Protein AF-A0A9D8RPY0-F1 (afdb_monomer_lite)

Secondary structure (DSSP, 8-state):
-PPPPTTTTPPPPHHHHHHHHHHHHHHH-SS-----EEEEEEE-TTS-EEEEEE-SS-EEEEEE-HHHHHHHGGG--

Foldseek 3Di:
DPPPDPQPPHDDDPVRVVVVVVVVCCVPPPPDDDAADWAPWDQDPQQKTWIWGDDPPDIDIDIDDNVNCVVPVPPPD

Sequence (77 aa):
MEPEAPFRGQVFSVTAITMAIKQMMEGVFRGVFVEGEVSNLRTAASGHVYFDLKDREALLSGVMFKWDARKYALHLQ

pLDDT: mean 88.73, std 11.48, range [49.25, 98.0]

Radius of gyration: 17.03 Å; chains: 1; bounding box: 47×21×43 Å

Structure (mmCIF, N/CA/C/O backbone):
data_AF-A0A9D8RPY0-F1
#
_entry.id   AF-A0A9D8RPY0-F1
#
loop_
_atom_site.group_PDB
_atom_site.id
_atom_site.type_symbol
_atom_site.label_atom_id
_atom_site.label_alt_id
_atom_site.label_comp_id
_atom_site.label_asym_id
_atom_site.label_entity_id
_atom_site.label_seq_id
_atom_site.pdbx_PDB_ins_code
_atom_site.Cartn_x
_atom_site.Cartn_y
_atom_site.Cartn_z
_atom_site.occupancy
_atom_si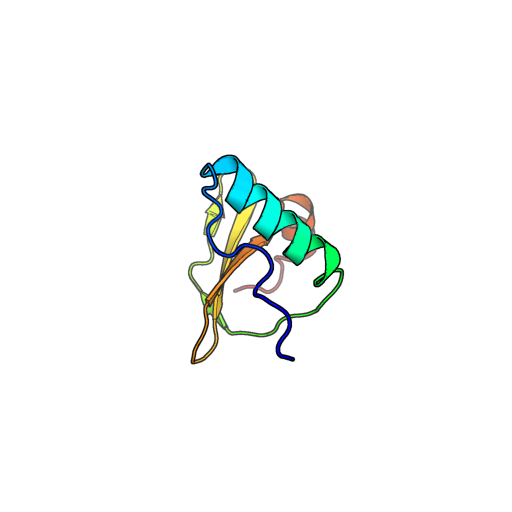te.B_iso_or_equiv
_atom_site.auth_seq_id
_atom_site.auth_comp_id
_atom_site.auth_asym_id
_atom_site.auth_atom_id
_atom_site.pdbx_PDB_model_num
ATOM 1 N N . MET A 1 1 ? -31.770 -7.356 16.257 1.00 60.91 1 MET A N 1
ATOM 2 C CA . MET A 1 1 ? -30.739 -6.624 17.014 1.00 60.91 1 MET A CA 1
ATOM 3 C C . MET A 1 1 ? -29.565 -6.499 16.070 1.00 60.91 1 MET A C 1
ATOM 5 O O . MET A 1 1 ? -29.038 -7.532 15.681 1.00 60.91 1 MET A O 1
ATOM 9 N N . GLU A 1 2 ? -29.269 -5.292 15.591 1.00 64.44 2 GLU A N 1
ATOM 10 C CA . GLU A 1 2 ? -28.044 -5.050 14.817 1.00 64.44 2 GLU A CA 1
ATOM 11 C C . GLU A 1 2 ? -26.856 -5.513 15.676 1.00 64.44 2 GLU A C 1
ATOM 13 O O . GLU A 1 2 ? -26.837 -5.180 16.867 1.00 64.44 2 GLU A O 1
ATOM 18 N N . PRO A 1 3 ? -25.914 -6.314 15.153 1.00 66.81 3 PRO A N 1
ATOM 19 C CA . PRO A 1 3 ? -24.718 -6.646 15.911 1.00 66.81 3 PRO A CA 1
ATOM 20 C C . PRO A 1 3 ? -23.997 -5.337 16.244 1.00 66.81 3 PRO A C 1
ATOM 22 O O . PRO A 1 3 ? -23.776 -4.503 15.365 1.00 66.81 3 PRO A O 1
ATOM 25 N N . GLU A 1 4 ? -23.669 -5.119 17.519 1.00 71.69 4 GLU A N 1
ATOM 26 C CA . GLU A 1 4 ? -22.877 -3.950 17.889 1.00 71.69 4 GLU A CA 1
ATOM 27 C C . GLU A 1 4 ? -21.566 -3.954 17.096 1.00 71.69 4 GLU A C 1
ATOM 29 O O . GLU A 1 4 ? -20.911 -4.990 16.956 1.00 71.69 4 GLU A O 1
ATOM 34 N N . ALA A 1 5 ? -21.197 -2.796 16.540 1.00 76.94 5 ALA A N 1
ATOM 35 C CA . ALA A 1 5 ? -19.990 -2.675 15.734 1.00 76.94 5 ALA A CA 1
ATOM 36 C C . ALA A 1 5 ? -18.767 -3.140 16.554 1.00 76.94 5 ALA A C 1
ATOM 38 O O . ALA A 1 5 ? -18.565 -2.619 17.656 1.00 76.94 5 ALA A O 1
ATOM 39 N N . PRO A 1 6 ? -17.929 -4.059 16.030 1.00 73.56 6 PRO A N 1
ATOM 40 C CA . PRO A 1 6 ? -16.991 -4.868 16.821 1.00 73.56 6 PRO A CA 1
ATOM 41 C C . PRO A 1 6 ? -15.878 -4.109 17.567 1.00 73.56 6 PRO A C 1
ATOM 43 O O . PRO A 1 6 ? -15.088 -4.730 18.266 1.00 73.56 6 PRO A O 1
ATOM 46 N N . PHE A 1 7 ? -15.815 -2.780 17.469 1.00 84.62 7 PHE A N 1
ATOM 47 C CA . PHE A 1 7 ? -14.749 -1.955 18.048 1.00 84.62 7 PHE A CA 1
ATOM 48 C C . PHE A 1 7 ? -15.259 -0.634 18.653 1.00 84.62 7 PHE A C 1
ATOM 50 O O . PHE A 1 7 ? -14.495 0.321 18.823 1.00 84.62 7 PHE A O 1
ATOM 57 N N . ARG A 1 8 ? -16.563 -0.521 18.941 1.00 87.44 8 ARG A N 1
ATOM 58 C CA . ARG A 1 8 ? -17.166 0.744 19.390 1.00 87.44 8 ARG A CA 1
ATOM 59 C C . ARG A 1 8 ? -16.563 1.203 20.727 1.00 87.44 8 ARG A C 1
ATOM 61 O O . ARG A 1 8 ? -16.647 0.502 21.726 1.00 87.44 8 ARG A O 1
ATOM 68 N N . GLY A 1 9 ? -15.974 2.401 20.744 1.00 90.31 9 GLY A N 1
ATOM 69 C CA . GLY A 1 9 ? -15.385 3.006 21.949 1.00 90.31 9 GLY A CA 1
ATOM 70 C C . GLY A 1 9 ? -13.972 2.527 22.309 1.00 90.31 9 GLY A C 1
ATOM 71 O O . GLY A 1 9 ? -13.434 2.963 23.324 1.00 90.31 9 GLY A O 1
ATOM 72 N N . GLN A 1 10 ? -13.347 1.671 21.495 1.00 92.62 10 GLN A N 1
ATOM 73 C CA . GLN A 1 10 ? -11.966 1.235 21.716 1.00 92.62 10 GLN A CA 1
ATOM 74 C C . GLN A 1 10 ? -10.955 2.265 21.190 1.00 92.62 10 GLN A C 1
ATOM 76 O O . GLN A 1 10 ? -11.072 2.755 20.067 1.00 92.62 10 GLN A O 1
ATOM 81 N N . VAL A 1 11 ? -9.922 2.557 21.983 1.00 95.06 11 VAL A N 1
ATOM 82 C CA . VAL A 1 11 ? -8.778 3.379 21.561 1.00 95.06 11 VAL A CA 1
ATOM 83 C C . VAL A 1 11 ? -7.649 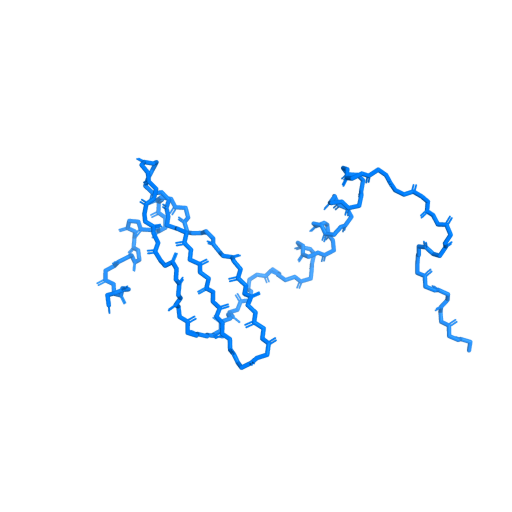2.457 21.111 1.00 95.06 11 VAL A C 1
ATOM 85 O O . VAL A 1 11 ? -7.110 1.694 21.911 1.00 95.06 11 VAL A O 1
ATOM 88 N N . PHE A 1 12 ? -7.274 2.539 19.836 1.00 96.25 12 PHE A N 1
ATOM 89 C CA . PHE A 1 12 ? -6.160 1.778 19.272 1.00 96.25 12 PHE A CA 1
ATOM 90 C C . PHE A 1 12 ? -4.898 2.633 19.166 1.00 96.25 12 PHE A C 1
ATOM 92 O O . PHE A 1 12 ? -4.957 3.814 18.825 1.00 96.25 12 PHE A O 1
ATOM 99 N N . SER A 1 13 ? -3.733 2.012 19.370 1.00 97.81 13 SER A N 1
ATOM 100 C CA . SER A 1 13 ? -2.488 2.562 18.831 1.00 97.81 13 SER A CA 1
ATOM 101 C C . SER A 1 13 ? -2.455 2.382 17.310 1.00 97.81 13 SER A C 1
ATOM 103 O O . SER A 1 13 ? -3.115 1.489 16.771 1.00 97.81 13 SER A O 1
ATOM 105 N N . VAL A 1 14 ? -1.637 3.178 16.613 1.00 97.75 14 VAL A N 1
ATOM 106 C CA . VAL A 1 14 ? -1.443 3.053 15.154 1.00 97.75 14 VAL A CA 1
ATOM 107 C C . VAL A 1 14 ? -1.029 1.628 14.772 1.00 97.75 14 VAL A C 1
ATOM 109 O O . VAL A 1 14 ? -1.577 1.048 13.837 1.00 97.75 14 VAL A O 1
ATOM 112 N N . THR A 1 15 ? -0.116 1.022 15.535 1.00 98.00 15 THR A N 1
ATOM 113 C CA . THR A 1 15 ? 0.317 -0.365 15.317 1.00 98.00 15 THR A CA 1
ATOM 114 C C . THR A 1 15 ?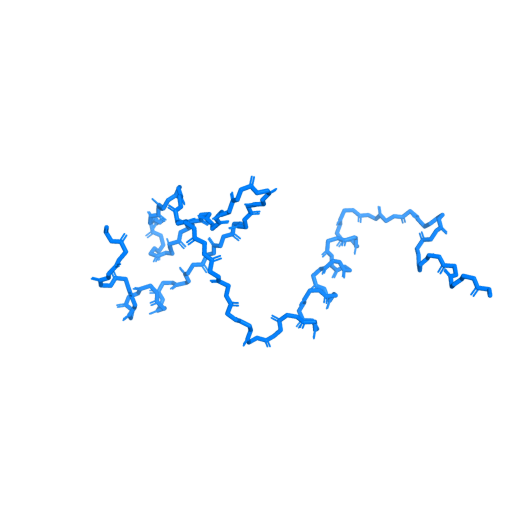 -0.840 -1.346 15.483 1.00 98.00 15 THR A C 1
ATOM 116 O O . THR A 1 15 ? -1.019 -2.221 14.639 1.00 98.00 15 THR A O 1
ATOM 119 N N . ALA A 1 16 ? -1.648 -1.190 16.537 1.00 96.44 16 ALA A N 1
ATOM 120 C CA . ALA A 1 16 ? -2.734 -2.115 16.837 1.00 96.44 16 ALA A CA 1
ATOM 121 C C . ALA A 1 16 ? -3.826 -2.088 15.756 1.00 96.44 16 ALA A C 1
ATOM 123 O O . ALA A 1 16 ? -4.221 -3.148 15.270 1.00 96.44 16 ALA A O 1
ATOM 124 N N . ILE A 1 17 ? -4.257 -0.899 15.315 1.00 95.81 17 ILE A N 1
ATOM 125 C CA . ILE A 1 17 ? -5.262 -0.803 14.246 1.00 95.81 17 ILE A CA 1
ATOM 126 C C . ILE A 1 17 ? -4.713 -1.307 12.907 1.00 95.81 17 ILE A C 1
ATOM 128 O O . ILE A 1 17 ? -5.406 -2.025 12.190 1.00 95.81 17 ILE A O 1
ATOM 132 N N . THR A 1 18 ? -3.445 -1.020 12.598 1.00 95.75 18 THR A N 1
ATOM 133 C CA . THR A 1 18 ? -2.804 -1.500 11.363 1.00 95.75 18 THR A CA 1
ATOM 134 C C . THR A 1 18 ? -2.742 -3.027 11.329 1.00 95.75 18 THR A C 1
ATOM 136 O O . THR A 1 18 ? -3.034 -3.637 10.301 1.00 95.75 18 THR A O 1
ATOM 139 N N . MET A 1 19 ? -2.409 -3.666 12.455 1.00 94.88 19 MET A N 1
ATOM 140 C CA . MET A 1 19 ? -2.406 -5.128 12.553 1.00 94.88 19 MET A CA 1
ATOM 141 C C . MET A 1 19 ? -3.814 -5.719 12.430 1.00 94.88 19 MET A C 1
ATOM 143 O O . MET A 1 19 ? -3.971 -6.724 11.739 1.00 94.88 19 MET A O 1
ATOM 147 N N . ALA A 1 20 ? -4.826 -5.099 13.044 1.00 92.88 20 ALA A N 1
ATOM 148 C CA . ALA A 1 20 ? -6.214 -5.554 12.941 1.00 92.88 20 ALA A CA 1
ATOM 149 C C . ALA A 1 20 ? -6.728 -5.497 11.492 1.00 92.88 20 ALA A C 1
ATOM 151 O O . ALA A 1 20 ? -7.283 -6.477 10.995 1.00 92.88 20 ALA A O 1
ATOM 152 N N . ILE A 1 21 ? -6.475 -4.387 10.785 1.00 92.88 21 ILE A N 1
ATOM 153 C CA . ILE A 1 21 ? -6.810 -4.242 9.359 1.00 92.88 21 ILE A CA 1
ATOM 154 C C . ILE A 1 21 ? -6.110 -5.329 8.540 1.00 92.88 21 ILE A C 1
ATOM 156 O O . ILE A 1 21 ? -6.761 -6.038 7.774 1.00 92.88 21 ILE A O 1
ATOM 160 N N . LYS A 1 22 ? -4.800 -5.510 8.747 1.00 91.12 22 LYS A N 1
ATOM 161 C CA . LYS A 1 22 ? -4.013 -6.524 8.039 1.00 91.12 22 LYS A CA 1
ATOM 162 C C . LYS A 1 22 ? -4.580 -7.933 8.238 1.00 91.12 22 LYS A C 1
ATOM 164 O O . LYS A 1 22 ? -4.778 -8.637 7.255 1.00 91.12 22 LYS A O 1
ATOM 169 N N . GLN A 1 23 ? -4.884 -8.326 9.476 1.00 90.69 23 GLN A N 1
ATOM 170 C CA . GLN A 1 23 ? -5.428 -9.655 9.779 1.00 90.69 23 GLN A CA 1
ATOM 171 C C . GLN A 1 23 ? -6.785 -9.898 9.112 1.00 90.69 23 GLN A C 1
ATOM 173 O O . GLN A 1 23 ? -7.005 -10.971 8.549 1.00 90.69 23 GLN A O 1
ATOM 178 N N . MET A 1 24 ? -7.680 -8.904 9.130 1.00 90.31 24 MET A N 1
ATOM 179 C CA . MET A 1 24 ? -8.972 -9.009 8.446 1.00 90.31 24 MET A CA 1
ATOM 180 C C . MET A 1 24 ? -8.792 -9.160 6.931 1.00 90.31 24 MET A C 1
ATOM 182 O O . MET A 1 24 ? -9.421 -10.023 6.320 1.00 90.31 24 MET A O 1
ATOM 186 N N . MET A 1 25 ? -7.899 -8.374 6.325 1.00 90.31 25 MET A N 1
ATOM 187 C CA . MET A 1 25 ? -7.644 -8.442 4.884 1.00 90.31 25 MET A CA 1
ATOM 188 C C . MET A 1 25 ? -6.990 -9.765 4.461 1.00 90.31 25 MET A C 1
ATOM 190 O O . MET A 1 25 ? -7.424 -10.367 3.481 1.00 90.31 25 MET A O 1
ATOM 194 N N . GLU A 1 26 ? -5.982 -10.241 5.199 1.00 87.38 26 GLU A N 1
ATOM 195 C CA . GLU A 1 26 ? -5.267 -11.491 4.895 1.00 87.38 26 GLU A CA 1
ATOM 196 C C . GLU A 1 26 ? -6.162 -12.732 5.020 1.00 87.38 26 GLU A C 1
ATOM 198 O O . GLU A 1 26 ? -5.980 -13.698 4.275 1.00 87.38 26 GLU A O 1
ATOM 203 N N . GLY A 1 27 ? -7.134 -12.710 5.939 1.00 83.56 27 GLY A N 1
ATOM 204 C CA . GLY A 1 27 ? -8.106 -13.791 6.095 1.00 83.56 27 GLY A CA 1
ATOM 205 C C . GLY A 1 27 ? -9.148 -13.833 4.976 1.00 83.56 27 GLY A C 1
ATOM 206 O O . GLY A 1 27 ? -9.517 -14.916 4.525 1.00 83.56 27 GLY A O 1
ATOM 207 N N . VAL A 1 28 ? -9.612 -12.667 4.518 1.00 87.69 28 VAL A N 1
ATOM 208 C CA . VAL A 1 28 ? -10.722 -12.559 3.556 1.00 87.69 28 VAL A CA 1
ATOM 209 C C . VAL A 1 28 ? -10.249 -12.652 2.102 1.00 87.69 28 VAL A C 1
ATOM 211 O O . VAL A 1 28 ? -10.874 -13.338 1.298 1.00 87.69 28 VAL A O 1
ATOM 214 N N . PHE A 1 29 ? -9.141 -11.999 1.742 1.00 86.88 29 PHE A N 1
ATOM 215 C CA . PHE A 1 29 ? -8.741 -11.795 0.341 1.00 86.88 29 PHE A CA 1
ATOM 216 C C . PHE A 1 29 ? -7.559 -12.668 -0.091 1.00 86.88 29 PHE A C 1
ATOM 218 O O . PHE A 1 29 ? -6.584 -12.196 -0.680 1.00 86.88 29 PHE A O 1
ATOM 225 N N . ARG A 1 30 ? -7.628 -13.973 0.180 1.00 85.56 30 ARG A N 1
ATOM 226 C CA . ARG A 1 30 ? -6.579 -14.911 -0.237 1.00 85.56 30 ARG A CA 1
ATOM 227 C C . ARG A 1 30 ? -6.844 -15.461 -1.642 1.00 85.56 30 ARG A C 1
ATOM 229 O O . ARG A 1 30 ? -7.804 -16.192 -1.848 1.00 85.56 30 ARG A O 1
ATOM 236 N N . GLY A 1 31 ? -5.937 -15.180 -2.581 1.00 85.06 31 GLY A N 1
ATOM 237 C CA . GLY A 1 31 ? -5.942 -15.788 -3.922 1.00 85.06 31 GLY A CA 1
ATOM 238 C C . GLY A 1 31 ? -6.994 -15.229 -4.885 1.00 85.06 31 GLY A C 1
ATOM 239 O O . GLY A 1 31 ? -7.440 -15.945 -5.776 1.00 85.06 31 GLY A O 1
ATOM 240 N N . VAL A 1 32 ? -7.404 -13.974 -4.698 1.00 92.19 32 VAL A N 1
ATOM 241 C CA . VAL A 1 32 ? -8.353 -13.287 -5.584 1.00 92.19 32 VAL A CA 1
ATOM 242 C C . VAL A 1 32 ? -7.647 -12.653 -6.787 1.00 92.19 32 VAL A C 1
ATOM 244 O O . VAL A 1 32 ? -6.469 -12.302 -6.711 1.00 92.19 32 VAL A O 1
ATOM 247 N N . PHE A 1 33 ? -8.387 -12.470 -7.880 1.00 93.19 33 PHE A N 1
ATOM 248 C CA . PHE A 1 33 ? -7.970 -11.659 -9.024 1.00 93.19 33 PHE A CA 1
ATOM 249 C C . PHE A 1 33 ? -8.682 -10.308 -8.979 1.00 93.19 33 PHE A C 1
ATOM 251 O O . PHE A 1 33 ? -9.860 -10.243 -8.629 1.00 93.19 33 PHE A O 1
ATOM 258 N N . VAL A 1 34 ? -7.966 -9.243 -9.334 1.00 93.50 34 VAL A N 1
ATOM 259 C CA . VAL A 1 34 ? -8.493 -7.875 -9.393 1.00 93.50 34 VAL A CA 1
ATOM 260 C C . VAL A 1 34 ? -8.104 -7.280 -10.741 1.00 93.50 34 VAL A C 1
ATOM 262 O O . VAL A 1 34 ? -6.950 -7.396 -11.151 1.00 93.50 34 VAL A O 1
ATOM 265 N N . GLU A 1 35 ? -9.066 -6.666 -11.422 1.00 94.38 35 GLU A N 1
ATOM 266 C CA . GLU A 1 35 ? -8.879 -5.994 -12.709 1.00 94.38 35 GLU A CA 1
ATOM 267 C C . GLU A 1 35 ? -9.016 -4.478 -12.533 1.00 94.38 35 GLU A C 1
ATOM 269 O O . GLU A 1 35 ? -9.803 -4.009 -11.713 1.00 94.38 35 GLU A O 1
ATOM 274 N N . GLY A 1 36 ? -8.240 -3.716 -13.299 1.00 94.88 36 GLY A N 1
ATOM 275 C CA . GLY A 1 36 ? -8.298 -2.261 -13.336 1.00 94.88 36 GLY A CA 1
ATOM 276 C C . GLY A 1 36 ? -7.219 -1.684 -14.247 1.00 94.88 36 GLY A C 1
ATOM 277 O O . GLY A 1 36 ? -6.379 -2.408 -14.788 1.00 94.88 36 GLY A O 1
ATOM 278 N N . GLU A 1 37 ? -7.232 -0.367 -14.416 1.00 96.69 37 GLU A N 1
ATOM 279 C CA . GLU A 1 37 ? -6.191 0.339 -15.159 1.00 96.69 37 GLU A CA 1
ATOM 280 C C . GLU A 1 37 ? -4.941 0.481 -14.283 1.00 96.69 37 GLU A C 1
ATOM 282 O O . GLU A 1 37 ? -5.023 0.889 -13.122 1.00 96.69 37 GLU A O 1
ATOM 287 N N . VAL A 1 38 ? -3.771 0.170 -14.838 1.00 94.75 38 VAL A N 1
ATOM 288 C CA . VAL A 1 38 ? -2.493 0.373 -14.151 1.00 94.75 38 VAL A CA 1
ATOM 289 C C . VAL A 1 38 ? -2.059 1.830 -14.293 1.00 94.75 38 VAL A C 1
ATOM 291 O O . VAL A 1 38 ? -2.059 2.398 -15.381 1.00 94.75 38 VAL A O 1
ATOM 294 N N . SER A 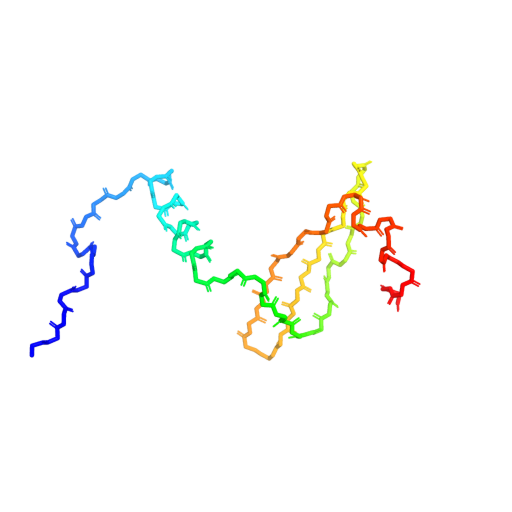1 39 ? -1.633 2.435 -13.189 1.00 94.81 39 SER A N 1
ATOM 295 C CA . SER A 1 39 ? -1.057 3.780 -13.149 1.00 94.81 39 SER A CA 1
ATOM 296 C C . SER A 1 39 ? 0.115 3.847 -12.165 1.00 94.81 39 SER A C 1
ATOM 298 O O . SER A 1 39 ? 0.377 2.892 -11.432 1.00 94.81 39 SER A O 1
ATOM 300 N N . ASN A 1 40 ? 0.877 4.948 -12.182 1.00 94.81 40 ASN A N 1
ATOM 301 C CA . ASN A 1 40 ? 2.031 5.175 -11.295 1.00 94.81 40 ASN A CA 1
ATOM 302 C C . ASN A 1 40 ? 3.054 4.014 -11.252 1.00 94.81 40 ASN A C 1
ATOM 304 O O . ASN A 1 40 ? 3.713 3.788 -10.228 1.00 94.81 40 ASN A O 1
ATOM 308 N N . LEU A 1 41 ? 3.186 3.288 -12.371 1.00 94.00 41 LEU A N 1
ATOM 309 C CA . LEU A 1 41 ? 4.073 2.140 -12.525 1.00 94.00 41 LEU A CA 1
ATOM 310 C C . LEU A 1 41 ? 5.535 2.585 -12.426 1.00 94.00 41 LEU A C 1
ATOM 312 O O . LEU A 1 41 ? 6.019 3.378 -13.233 1.00 94.00 41 LEU A O 1
ATOM 316 N N . ARG A 1 42 ? 6.255 2.056 -11.438 1.00 93.44 42 ARG A N 1
ATOM 317 C CA . ARG A 1 42 ? 7.668 2.371 -11.205 1.00 93.44 42 ARG A CA 1
ATOM 318 C C . ARG A 1 42 ? 8.438 1.153 -10.725 1.00 93.44 42 ARG A C 1
ATOM 320 O O . ARG A 1 42 ? 7.995 0.426 -9.838 1.00 93.44 42 ARG A O 1
ATOM 327 N N . THR A 1 43 ? 9.639 0.974 -11.263 1.00 94.12 43 THR A N 1
ATOM 328 C CA . THR A 1 43 ? 10.573 -0.051 -10.790 1.00 94.12 43 THR A CA 1
ATOM 329 C C . THR A 1 43 ? 11.534 0.574 -9.785 1.00 94.12 43 THR A C 1
ATOM 331 O O . THR A 1 43 ? 12.257 1.514 -10.108 1.00 94.12 43 THR A O 1
ATOM 334 N N . ALA A 1 44 ? 11.539 0.069 -8.555 1.00 94.25 44 ALA A N 1
ATOM 335 C CA . ALA A 1 44 ? 12.482 0.482 -7.525 1.00 94.25 44 ALA A CA 1
ATOM 336 C C . ALA A 1 44 ? 13.879 -0.104 -7.783 1.00 94.25 44 ALA A C 1
ATOM 338 O O . ALA A 1 44 ? 14.020 -1.146 -8.422 1.00 94.25 44 ALA A O 1
ATOM 339 N N . ALA A 1 45 ? 14.916 0.501 -7.195 1.00 94.44 45 ALA A N 1
ATOM 340 C CA . ALA A 1 45 ? 16.298 0.017 -7.306 1.00 94.44 45 ALA A CA 1
ATOM 341 C C . ALA A 1 45 ? 16.491 -1.427 -6.790 1.00 94.44 45 ALA A C 1
ATOM 343 O O . ALA A 1 45 ? 17.377 -2.141 -7.249 1.00 94.44 45 ALA A O 1
ATOM 344 N N . SER A 1 46 ? 15.632 -1.892 -5.875 1.00 93.69 46 SER A N 1
ATOM 345 C CA . SER A 1 46 ? 15.602 -3.287 -5.406 1.00 93.69 46 SER A CA 1
ATOM 346 C C . SER A 1 46 ? 15.099 -4.287 -6.459 1.00 93.69 46 SER A C 1
ATOM 348 O O . SER A 1 46 ? 15.228 -5.500 -6.275 1.00 93.69 46 SER A O 1
ATOM 350 N N . GLY A 1 47 ? 14.507 -3.796 -7.550 1.00 91.62 47 GLY A N 1
ATOM 351 C CA . GLY A 1 47 ? 13.825 -4.582 -8.574 1.00 91.62 47 GLY A CA 1
ATOM 352 C C . GLY A 1 47 ? 12.351 -4.864 -8.277 1.00 91.62 47 GLY A C 1
ATOM 353 O O . GLY A 1 47 ? 11.734 -5.610 -9.027 1.00 91.62 47 GLY A O 1
ATOM 354 N N . HIS A 1 48 ? 11.780 -4.318 -7.196 1.00 95.06 48 HIS A N 1
ATOM 355 C CA . HIS A 1 48 ? 10.332 -4.373 -6.953 1.00 95.06 48 HIS A CA 1
ATOM 356 C C . HIS A 1 48 ? 9.605 -3.399 -7.873 1.00 95.06 48 HIS A C 1
ATOM 358 O O . HIS A 1 48 ? 10.082 -2.283 -8.087 1.00 95.06 48 HIS A O 1
ATOM 364 N N . VAL A 1 49 ? 8.440 -3.797 -8.366 1.00 95.06 49 VAL A N 1
ATOM 365 C CA . VAL A 1 49 ? 7.588 -2.935 -9.183 1.00 95.06 49 VAL A CA 1
ATOM 366 C C . VAL A 1 49 ? 6.426 -2.462 -8.326 1.00 95.06 49 VAL A C 1
ATOM 368 O O . VAL A 1 49 ? 5.689 -3.276 -7.780 1.00 95.06 49 VAL A O 1
ATOM 371 N N . TYR A 1 50 ? 6.282 -1.152 -8.193 1.00 95.38 50 TYR A N 1
ATOM 372 C CA . TYR A 1 50 ? 5.161 -0.519 -7.509 1.00 95.38 50 TYR A CA 1
ATOM 373 C C . TYR A 1 50 ? 4.225 0.072 -8.549 1.00 95.38 50 TYR A C 1
ATOM 375 O O . TYR A 1 50 ? 4.687 0.655 -9.529 1.00 95.38 50 TYR A O 1
ATOM 383 N N . PHE A 1 51 ? 2.929 -0.065 -8.327 1.00 95.81 51 PHE A N 1
ATOM 384 C CA . PHE A 1 51 ? 1.900 0.449 -9.218 1.00 95.81 51 PHE A CA 1
ATOM 385 C C . PHE A 1 51 ? 0.617 0.694 -8.438 1.00 95.81 51 PHE A C 1
ATOM 387 O O . PHE A 1 51 ? 0.448 0.170 -7.338 1.00 95.81 51 PHE A O 1
ATOM 394 N N . ASP A 1 52 ? -0.286 1.458 -9.032 1.00 96.81 52 ASP A N 1
ATOM 395 C CA . ASP A 1 52 ? -1.652 1.607 -8.557 1.00 96.81 52 ASP A CA 1
ATOM 396 C C . ASP A 1 52 ? -2.600 0.986 -9.586 1.00 96.81 52 ASP A C 1
ATOM 398 O O . ASP A 1 52 ? -2.458 1.224 -10.787 1.00 96.81 52 ASP A O 1
ATOM 402 N N . LEU A 1 53 ? -3.555 0.189 -9.117 1.00 96.81 53 LEU A N 1
ATOM 403 C CA . LEU A 1 53 ? -4.661 -0.341 -9.904 1.00 96.81 53 LEU A CA 1
ATOM 404 C C . LEU A 1 53 ? -5.899 0.508 -9.614 1.00 96.81 53 LEU A C 1
ATOM 406 O O . LEU A 1 53 ? -6.248 0.679 -8.447 1.00 96.81 53 LEU A O 1
ATOM 410 N N . LYS A 1 54 ? -6.549 1.060 -10.637 1.00 96.94 54 LYS A N 1
ATOM 411 C CA . LYS A 1 54 ? -7.693 1.967 -10.454 1.00 96.94 54 LYS A CA 1
ATOM 412 C C . LYS A 1 54 ? -8.889 1.591 -11.320 1.00 96.94 54 LYS A C 1
ATOM 414 O O . LYS A 1 54 ? -8.736 1.018 -12.401 1.00 96.94 54 LYS A O 1
ATOM 419 N N . ASP A 1 55 ? -10.061 1.996 -10.857 1.00 96.81 55 ASP A N 1
ATOM 420 C CA . ASP A 1 55 ? -11.285 2.082 -11.648 1.00 96.81 55 ASP A CA 1
ATOM 421 C C . ASP A 1 55 ? -11.880 3.501 -11.531 1.00 96.81 55 ASP A C 1
ATOM 423 O O . ASP A 1 55 ? -11.152 4.475 -11.326 1.00 96.81 55 ASP A O 1
ATOM 427 N N . ARG A 1 56 ? -13.194 3.653 -11.728 1.00 96.56 56 ARG A N 1
ATOM 428 C CA . ARG A 1 56 ? -13.866 4.959 -11.660 1.00 96.56 56 ARG A CA 1
ATOM 429 C C . ARG A 1 56 ? -14.019 5.507 -10.239 1.00 96.56 56 ARG A C 1
ATOM 431 O O . ARG A 1 56 ? -14.170 6.717 -10.095 1.00 96.56 56 ARG A O 1
ATOM 438 N N . GLU A 1 57 ? -14.010 4.653 -9.223 1.00 96.75 57 GLU A N 1
ATOM 439 C CA . GLU A 1 57 ? -14.389 5.005 -7.849 1.00 96.75 57 GLU A CA 1
ATOM 440 C C . GLU A 1 57 ? -13.293 4.683 -6.825 1.00 96.75 57 GLU A C 1
ATOM 442 O O . GLU A 1 57 ? -13.288 5.257 -5.734 1.00 96.75 57 GLU A O 1
ATOM 447 N N . ALA A 1 58 ? -12.351 3.801 -7.165 1.00 97.00 58 ALA A N 1
ATOM 448 C CA . ALA A 1 58 ? -11.362 3.279 -6.238 1.00 97.00 58 ALA A CA 1
ATOM 449 C C . ALA A 1 58 ? -9.951 3.187 -6.837 1.00 97.00 58 ALA A C 1
ATOM 451 O O . ALA A 1 58 ? -9.737 3.123 -8.051 1.00 97.00 58 ALA A O 1
ATOM 452 N N . LEU A 1 59 ? -8.971 3.157 -5.931 1.00 97.06 59 LEU A N 1
ATOM 453 C CA . LEU A 1 59 ? -7.556 2.965 -6.225 1.00 97.06 59 LEU A CA 1
ATOM 454 C C . LEU A 1 59 ? -6.949 1.998 -5.208 1.00 97.06 59 LEU A C 1
ATOM 456 O O . LEU A 1 59 ? -7.171 2.122 -4.002 1.00 97.06 59 LEU A O 1
ATOM 460 N N . LEU A 1 60 ? -6.145 1.062 -5.702 1.00 95.38 60 LEU A N 1
ATOM 461 C CA . LEU A 1 60 ? -5.435 0.065 -4.919 1.00 95.38 60 LEU A CA 1
ATOM 462 C C . LEU A 1 60 ? -3.938 0.118 -5.230 1.00 95.38 60 LEU A C 1
ATOM 464 O O . LEU A 1 60 ? -3.514 -0.220 -6.333 1.00 95.38 60 LEU A O 1
ATOM 468 N N . SER A 1 61 ? -3.122 0.483 -4.243 1.00 95.88 61 SER A N 1
ATOM 469 C CA . SER A 1 61 ? -1.666 0.410 -4.379 1.00 95.88 61 SER A CA 1
ATOM 470 C C . SER A 1 61 ? -1.170 -1.026 -4.237 1.00 95.88 61 SER A C 1
ATOM 472 O O . SER A 1 61 ? -1.509 -1.730 -3.283 1.00 95.88 61 SER A O 1
ATOM 474 N N . GLY A 1 62 ? -0.321 -1.441 -5.172 1.00 94.12 62 GLY A N 1
ATOM 475 C CA . GLY A 1 62 ? 0.241 -2.781 -5.254 1.00 94.12 62 GLY A CA 1
ATOM 476 C C . GLY A 1 62 ? 1.764 -2.781 -5.365 1.00 94.12 62 GLY A C 1
ATOM 477 O O . GLY A 1 62 ? 2.395 -1.830 -5.837 1.00 94.12 62 GLY A O 1
ATOM 478 N N . VAL A 1 63 ? 2.365 -3.890 -4.932 1.00 94.88 63 VAL A N 1
ATOM 479 C CA . VAL A 1 63 ? 3.775 -4.201 -5.178 1.00 94.88 63 VAL A CA 1
ATOM 480 C C . VAL A 1 63 ? 3.887 -5.592 -5.783 1.00 94.88 63 VAL A C 1
ATOM 482 O O . VAL A 1 63 ? 3.360 -6.563 -5.247 1.00 94.88 63 VAL A O 1
ATOM 485 N N . MET A 1 64 ? 4.610 -5.694 -6.892 1.00 94.38 64 MET A N 1
ATOM 486 C CA . MET A 1 64 ? 5.088 -6.958 -7.426 1.00 94.38 64 MET A CA 1
ATOM 487 C C . MET A 1 64 ? 6.534 -7.140 -6.973 1.00 94.38 64 MET A C 1
ATOM 489 O O . MET A 1 64 ? 7.424 -6.350 -7.313 1.00 94.38 64 MET A O 1
ATOM 493 N N . PHE A 1 65 ? 6.777 -8.168 -6.160 1.00 94.69 65 PHE A N 1
ATOM 494 C CA . PHE A 1 65 ? 8.121 -8.455 -5.675 1.00 94.69 65 PHE A CA 1
ATOM 495 C C . PHE A 1 65 ? 9.038 -8.858 -6.828 1.00 94.69 65 PHE A C 1
ATOM 497 O O . PHE A 1 65 ? 8.605 -9.388 -7.846 1.00 94.69 65 PHE A O 1
ATOM 504 N N . LYS A 1 66 ? 10.339 -8.621 -6.654 1.00 93.12 66 LYS A N 1
ATOM 505 C CA . LYS A 1 66 ? 11.375 -8.725 -7.698 1.00 93.12 66 LYS A CA 1
ATOM 506 C C . LYS A 1 66 ? 11.312 -10.033 -8.485 1.00 93.12 66 LYS A C 1
ATOM 508 O O . LYS A 1 66 ? 11.583 -10.047 -9.682 1.00 93.12 66 LYS A O 1
ATOM 513 N N . TRP A 1 67 ? 11.041 -11.139 -7.800 1.00 92.69 67 TRP A N 1
ATOM 514 C CA . TRP A 1 67 ? 11.029 -12.465 -8.409 1.00 92.69 67 TRP A CA 1
ATOM 515 C C . TRP A 1 67 ? 9.823 -12.652 -9.327 1.00 92.69 67 TRP A C 1
ATOM 517 O O . TRP A 1 67 ? 9.996 -13.111 -10.453 1.00 92.69 67 TRP A O 1
ATOM 527 N N . ASP A 1 68 ? 8.646 -12.208 -8.890 1.00 91.31 68 ASP A N 1
ATOM 528 C CA . ASP A 1 68 ? 7.437 -12.196 -9.711 1.00 91.31 68 ASP A CA 1
ATOM 529 C C . ASP A 1 68 ? 7.561 -11.183 -10.850 1.00 91.31 68 ASP A C 1
ATOM 531 O O . ASP A 1 68 ? 7.281 -11.511 -11.999 1.00 91.31 68 ASP A O 1
ATOM 535 N N . ALA A 1 69 ? 8.102 -9.995 -10.573 1.00 90.06 69 ALA A N 1
ATOM 536 C CA . ALA A 1 69 ? 8.352 -8.975 -11.586 1.00 90.06 69 ALA A CA 1
ATOM 537 C C . ALA A 1 69 ? 9.236 -9.510 -12.715 1.00 90.06 69 ALA A C 1
ATOM 539 O O . ALA A 1 69 ? 8.883 -9.403 -13.882 1.00 90.06 69 ALA A O 1
ATOM 540 N N . ARG A 1 70 ? 10.339 -10.192 -12.400 1.00 86.44 70 ARG A N 1
ATOM 541 C CA . ARG A 1 70 ? 11.197 -10.813 -13.425 1.00 86.44 70 ARG A CA 1
ATOM 542 C C . ARG A 1 70 ? 10.484 -11.876 -14.258 1.00 86.44 70 ARG A C 1
ATOM 544 O O . ARG A 1 70 ? 10.860 -12.085 -15.405 1.00 86.44 70 ARG A O 1
ATOM 551 N N . LYS A 1 71 ? 9.501 -12.563 -13.677 1.00 85.88 71 LYS A N 1
ATOM 552 C CA . LYS A 1 71 ? 8.760 -13.638 -14.336 1.00 85.88 71 LYS A CA 1
ATOM 553 C C . LYS A 1 71 ? 7.636 -13.109 -15.231 1.00 85.88 71 LYS A C 1
ATOM 555 O O . LYS A 1 71 ? 7.380 -13.706 -16.271 1.00 85.88 71 LYS A O 1
ATOM 560 N N . TYR A 1 72 ? 6.980 -12.018 -14.834 1.00 81.75 72 TYR A N 1
ATOM 561 C CA . TYR A 1 72 ? 5.736 -11.552 -15.459 1.00 81.75 72 TYR A CA 1
ATOM 562 C C . TYR A 1 72 ? 5.826 -10.168 -16.127 1.00 81.75 72 TYR A C 1
ATOM 564 O O . TYR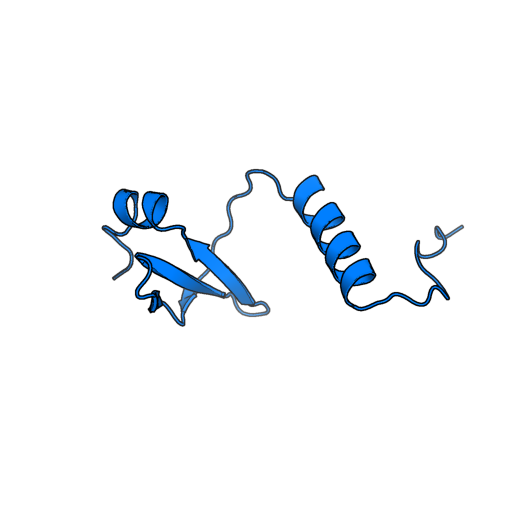 A 1 72 ? 4.929 -9.820 -16.888 1.00 81.75 72 TYR A O 1
ATOM 572 N N . ALA A 1 73 ? 6.891 -9.381 -15.918 1.00 62.44 73 ALA A N 1
ATOM 573 C CA . ALA A 1 73 ? 7.000 -8.004 -16.434 1.00 62.44 73 ALA A CA 1
ATOM 574 C C . ALA A 1 73 ? 7.202 -7.880 -17.959 1.00 62.44 73 ALA A C 1
ATOM 576 O O . ALA A 1 73 ? 7.466 -6.786 -18.450 1.00 62.44 73 ALA A O 1
ATOM 577 N N . LEU A 1 74 ? 7.061 -8.960 -18.73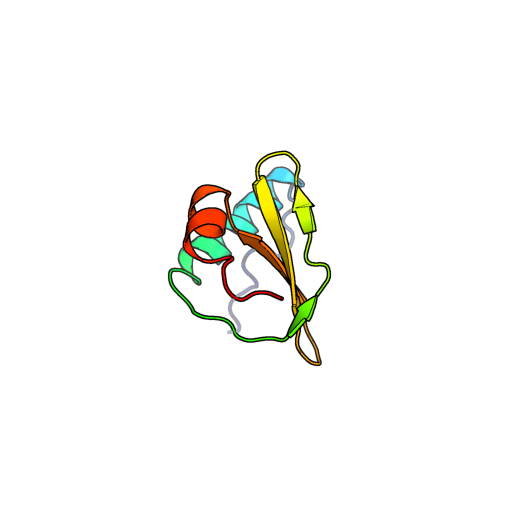0 1.00 55.72 74 LEU A N 1
ATOM 578 C CA . LEU A 1 74 ? 7.210 -8.932 -20.189 1.00 55.72 74 LEU A CA 1
ATOM 579 C C . LEU A 1 74 ? 6.087 -8.168 -20.925 1.00 55.72 74 LEU A C 1
ATOM 581 O O . LEU A 1 74 ? 6.244 -7.915 -22.113 1.00 55.72 74 LEU A O 1
ATOM 585 N N . HIS A 1 75 ? 4.996 -7.760 -20.258 1.00 56.22 75 HIS A N 1
ATOM 586 C CA . HIS A 1 75 ? 3.815 -7.186 -20.933 1.00 56.22 75 HIS A CA 1
ATOM 587 C C . HIS A 1 75 ? 3.111 -6.024 -20.200 1.00 56.22 75 HIS A C 1
ATOM 589 O O . HIS A 1 75 ? 1.909 -5.851 -20.359 1.00 56.22 75 HIS A O 1
ATOM 595 N N . LEU A 1 76 ? 3.819 -5.230 -19.391 1.00 56.16 76 LEU A N 1
ATOM 596 C CA . LEU A 1 76 ? 3.231 -4.061 -18.699 1.00 56.16 76 LEU A CA 1
ATOM 597 C C . LEU A 1 76 ? 3.650 -2.712 -19.320 1.00 56.16 76 LEU A C 1
ATOM 599 O O . LEU A 1 76 ? 3.753 -1.721 -18.600 1.00 56.16 76 LEU A O 1
ATOM 603 N N . GLN A 1 77 ? 3.943 -2.690 -20.627 1.00 49.25 77 GLN A N 1
ATOM 604 C CA . GLN A 1 77 ? 4.270 -1.464 -21.371 1.00 49.25 77 GLN A CA 1
ATOM 605 C C . GLN A 1 77 ? 3.029 -0.810 -21.967 1.00 49.25 77 GLN A C 1
ATOM 607 O O . GLN A 1 77 ? 2.187 -1.559 -22.509 1.00 49.25 77 GLN A O 1
#